Protein AF-W9XPX5-F1 (afdb_monomer)

Mean predicted aligned error: 6.21 Å

Radius of gyration: 15.4 Å; Cα contacts (8 Å, |Δi|>4): 193; chains: 1; bounding box: 40×29×45 Å

Organism: NCBI:txid1182542

pLDDT: mean 85.39, std 11.39, range [46.19, 96.38]

Secondary structure (DSSP, 8-state):
-PPPHHHHHHHHHHHH--HHHHHHHHHHHHHH--EETTEEHHHHHHHHHHHHHHHHHHHHHHHHHHH-------SGGGS-GGGS--EEEEEE-SSSEEEEEEEEES--SSS--TT---EEEEEEEEE-

Foldseek 3Di:
DDDDLQNVLLCCLQPQQFPVSNVVSLVCLCVVQDDDPPDGSNLSSQVSVVQSVQLVVLLQLLVCVVPVDRDDGGGNVSSPPQSHWPDWDWDDDPDQKIKIWTKHAPDSDNDDDPPPPRIDIDIDMDGD

Solvent-accessible surface area (backbone atoms only — not comparable to full-atom values): 7276 Å² total; per-residue (Å²): 135,86,73,54,70,62,61,47,38,48,49,46,42,76,65,61,51,21,50,58,61,27,53,54,39,41,52,49,28,52,70,61,72,44,71,62,89,93,46,40,20,56,67,49,26,54,52,50,50,53,52,52,51,52,25,50,51,31,22,35,50,33,57,22,70,75,72,75,52,91,68,82,75,70,45,37,80,57,47,37,77,62,43,38,72,79,44,75,53,78,44,80,48,88,76,61,36,36,36,39,36,35,31,34,47,70,55,57,44,70,76,72,59,93,82,61,83,52,61,44,78,49,75,52,76,49,74,112

Structure (mmCIF, N/CA/C/O backbone):
data_AF-W9XPX5-F1
#
_entry.id   AF-W9XPX5-F1
#
loop_
_atom_site.group_PDB
_atom_site.id
_atom_site.type_symbol
_atom_site.label_atom_id
_atom_site.label_alt_id
_atom_site.label_comp_id
_atom_site.label_asym_id
_atom_site.label_entity_id
_atom_site.label_seq_id
_atom_site.pdbx_PDB_ins_code
_atom_site.Cartn_x
_atom_site.Cartn_y
_atom_site.Cartn_z
_atom_site.occupancy
_atom_site.B_iso_or_equiv
_atom_site.auth_seq_id
_atom_site.auth_comp_id
_atom_site.auth_asym_id
_atom_site.auth_atom_id
_atom_site.pdbx_PDB_model_num
ATOM 1 N N . MET A 1 1 ? -3.284 -15.986 18.162 1.00 46.19 1 MET A N 1
ATOM 2 C CA . MET A 1 1 ? -3.590 -14.544 18.025 1.00 46.19 1 MET A CA 1
ATOM 3 C C . MET A 1 1 ? -4.496 -14.364 16.820 1.00 46.19 1 MET A C 1
ATOM 5 O O . MET A 1 1 ? -4.053 -14.667 15.720 1.00 46.19 1 MET A O 1
ATOM 9 N N . SER A 1 2 ? -5.753 -13.953 17.001 1.00 69.25 2 SER A N 1
ATOM 10 C CA . SER A 1 2 ? -6.638 -13.648 15.871 1.00 69.25 2 SER A CA 1
ATOM 11 C C . SER A 1 2 ? -6.249 -12.296 15.270 1.00 69.25 2 SER A C 1
ATOM 13 O O . SER A 1 2 ? -6.097 -11.297 15.972 1.00 69.25 2 SER A O 1
ATOM 15 N N . LEU A 1 3 ? -6.023 -12.273 13.960 1.00 73.06 3 LEU A N 1
ATOM 16 C CA . LEU A 1 3 ? -5.854 -11.038 13.207 1.00 73.06 3 LEU A CA 1
ATOM 17 C C . LEU A 1 3 ? -7.254 -10.434 13.023 1.00 73.06 3 LEU A C 1
ATOM 19 O O . LEU A 1 3 ? -8.140 -11.121 12.519 1.00 73.06 3 LEU A O 1
ATOM 23 N N . GLY A 1 4 ? -7.469 -9.186 13.445 1.00 89.19 4 GLY A N 1
ATOM 24 C CA . GLY A 1 4 ? -8.700 -8.463 13.105 1.00 89.19 4 GLY A CA 1
ATOM 25 C C . GLY A 1 4 ? -8.869 -8.339 11.583 1.00 89.19 4 GLY A C 1
ATOM 26 O O . GLY A 1 4 ? -7.882 -8.448 10.841 1.00 89.19 4 GLY A O 1
ATOM 27 N N . ILE A 1 5 ? -10.101 -8.141 11.098 1.00 93.00 5 ILE A N 1
ATOM 28 C CA . ILE A 1 5 ? -10.386 -8.185 9.654 1.00 93.00 5 ILE A CA 1
ATOM 29 C C . ILE A 1 5 ? -9.626 -7.084 8.904 1.00 93.00 5 ILE A C 1
ATOM 31 O O . ILE A 1 5 ? -9.146 -7.322 7.798 1.00 93.00 5 ILE A O 1
ATOM 35 N N . ILE A 1 6 ? -9.416 -5.914 9.521 1.00 94.19 6 ILE A N 1
ATOM 36 C CA . ILE A 1 6 ? -8.706 -4.798 8.879 1.00 94.19 6 ILE A CA 1
ATOM 37 C C . ILE A 1 6 ? -7.242 -5.169 8.653 1.00 94.19 6 ILE A C 1
ATOM 39 O O . ILE A 1 6 ? -6.710 -4.985 7.560 1.00 94.19 6 ILE A O 1
ATOM 43 N N . LYS A 1 7 ? -6.590 -5.748 9.666 1.00 92.31 7 LYS A N 1
ATOM 44 C CA . LYS A 1 7 ? -5.187 -6.167 9.565 1.00 92.31 7 LYS A CA 1
ATOM 45 C C . LYS A 1 7 ? -5.018 -7.350 8.603 1.00 92.31 7 LYS A C 1
ATOM 47 O O . LYS A 1 7 ? -3.994 -7.432 7.921 1.00 92.31 7 LYS A O 1
ATOM 52 N N . ALA A 1 8 ? -6.011 -8.236 8.502 1.00 93.31 8 ALA A N 1
ATOM 53 C CA . ALA A 1 8 ? -6.030 -9.294 7.492 1.00 93.31 8 ALA A CA 1
ATOM 54 C C . ALA A 1 8 ? -6.104 -8.726 6.070 1.00 93.31 8 ALA A C 1
ATOM 56 O O . ALA A 1 8 ? -5.247 -9.043 5.246 1.00 93.31 8 ALA A O 1
ATOM 57 N N . LEU A 1 9 ? -7.053 -7.827 5.803 1.00 94.50 9 LEU A N 1
ATOM 58 C CA . LEU A 1 9 ? -7.205 -7.192 4.493 1.00 94.50 9 LEU A CA 1
ATOM 59 C C . LEU A 1 9 ? -5.982 -6.347 4.117 1.00 94.50 9 LEU A C 1
ATOM 61 O O . LEU A 1 9 ? -5.495 -6.454 2.995 1.00 94.50 9 LEU A O 1
ATOM 65 N N . TRP A 1 10 ? -5.423 -5.585 5.063 1.00 93.19 10 TRP A N 1
ATOM 66 C CA . TRP A 1 10 ? -4.147 -4.884 4.883 1.00 93.19 10 TRP A CA 1
ATOM 67 C C . TRP A 1 10 ? -3.036 -5.838 4.440 1.00 93.19 10 TRP A C 1
ATOM 69 O O . TRP A 1 10 ? -2.321 -5.572 3.478 1.00 93.19 10 TRP A O 1
ATOM 79 N N . THR A 1 11 ? -2.907 -6.981 5.119 1.00 93.25 11 THR A N 1
ATOM 80 C CA . THR A 1 11 ? -1.873 -7.974 4.806 1.00 93.25 11 THR A CA 1
ATOM 81 C C . THR A 1 11 ? -2.049 -8.535 3.399 1.00 93.25 11 THR A C 1
ATOM 83 O O . THR A 1 11 ? -1.061 -8.668 2.679 1.00 93.25 11 THR A O 1
ATOM 86 N N . VAL A 1 12 ? -3.289 -8.823 2.989 1.00 94.06 12 VAL A N 1
ATOM 87 C CA . VAL A 1 12 ? -3.597 -9.263 1.621 1.00 94.06 12 VAL A CA 1
ATOM 88 C C . VAL A 1 12 ? -3.150 -8.205 0.620 1.00 94.06 12 VAL A C 1
ATOM 90 O O . VAL A 1 12 ? -2.365 -8.520 -0.270 1.00 94.06 12 VAL A O 1
ATOM 93 N N . CYS A 1 13 ? -3.563 -6.952 0.809 1.00 93.62 13 CYS A N 1
ATOM 94 C CA . CYS A 1 13 ? -3.242 -5.880 -0.126 1.00 93.62 13 CYS A CA 1
ATOM 95 C C . CYS A 1 13 ? -1.731 -5.648 -0.259 1.00 93.62 13 CYS A C 1
ATOM 97 O O . CYS A 1 13 ? -1.204 -5.550 -1.360 1.00 93.62 13 CYS A O 1
ATOM 99 N N . MET A 1 14 ? -1.013 -5.632 0.865 1.00 91.62 14 MET A N 1
ATOM 100 C CA . MET A 1 14 ? 0.418 -5.325 0.889 1.00 91.62 14 MET A CA 1
ATOM 101 C C . MET A 1 14 ? 1.313 -6.486 0.442 1.00 91.62 14 MET A C 1
ATOM 103 O O . MET A 1 14 ? 2.472 -6.267 0.084 1.00 91.62 14 MET A O 1
ATOM 107 N N . ARG A 1 15 ? 0.838 -7.738 0.526 1.00 90.12 15 ARG A N 1
ATOM 108 C CA . ARG A 1 15 ? 1.675 -8.924 0.271 1.00 90.12 15 ARG A CA 1
ATOM 109 C C . ARG A 1 15 ? 1.296 -9.699 -0.977 1.00 90.12 15 ARG A C 1
ATOM 111 O O . ARG A 1 15 ? 2.210 -10.201 -1.624 1.00 90.12 15 ARG A O 1
ATOM 118 N N . CYS A 1 16 ? 0.005 -9.808 -1.293 1.00 90.75 16 CYS A N 1
ATOM 119 C CA . CYS A 1 16 ? -0.466 -10.580 -2.440 1.00 90.75 16 CYS A CA 1
ATOM 120 C C . CYS A 1 16 ? 0.006 -9.946 -3.750 1.00 90.75 16 CYS A C 1
ATOM 122 O O . CYS A 1 16 ? 0.480 -10.668 -4.622 1.00 90.75 16 CYS A O 1
ATOM 124 N N . ARG A 1 17 ? -0.059 -8.605 -3.852 1.00 88.56 17 ARG A N 1
ATOM 125 C CA . ARG A 1 17 ? 0.391 -7.807 -5.013 1.00 88.56 17 ARG A CA 1
ATOM 126 C C . ARG A 1 17 ? -0.177 -8.271 -6.356 1.00 88.56 17 ARG A C 1
ATOM 128 O O . ARG A 1 17 ? 0.315 -7.895 -7.413 1.00 88.56 17 ARG A O 1
ATOM 135 N N . ASP A 1 18 ? -1.228 -9.078 -6.304 1.00 93.19 18 ASP A N 1
ATOM 136 C CA . ASP A 1 18 ? -2.055 -9.410 -7.439 1.00 93.19 18 ASP A CA 1
ATOM 137 C C . ASP A 1 18 ? -3.103 -8.297 -7.600 1.00 93.19 18 ASP A C 1
ATOM 139 O O . ASP A 1 18 ? -3.840 -8.027 -6.638 1.00 93.19 18 ASP A O 1
ATOM 143 N N . PRO A 1 19 ? -3.179 -7.634 -8.766 1.00 92.44 19 PRO A N 1
ATOM 144 C CA . PRO A 1 19 ? -4.093 -6.512 -8.978 1.00 92.44 19 PRO A CA 1
ATOM 145 C C . PRO A 1 19 ? -5.562 -6.873 -8.729 1.00 92.44 19 PRO A C 1
ATOM 147 O O . PRO A 1 19 ? -6.327 -6.064 -8.201 1.00 92.44 19 PRO A O 1
ATOM 150 N N . VAL A 1 20 ? -5.979 -8.099 -9.061 1.00 92.44 20 VAL A N 1
ATOM 151 C CA . VAL A 1 20 ? -7.377 -8.528 -8.931 1.00 92.44 20 VAL A CA 1
ATOM 152 C C . VAL A 1 20 ? -7.737 -8.723 -7.462 1.00 92.44 20 VAL A C 1
ATOM 154 O O . VAL A 1 20 ? -8.755 -8.203 -6.994 1.00 92.44 20 VAL A O 1
ATOM 157 N N . PHE A 1 21 ? -6.901 -9.441 -6.711 1.00 93.44 21 PHE A N 1
ATOM 158 C CA . PHE A 1 21 ? -7.157 -9.683 -5.290 1.00 93.44 21 PHE A CA 1
ATOM 159 C C . PHE A 1 21 ? -6.998 -8.417 -4.448 1.00 93.44 21 PHE A C 1
ATOM 161 O O . PHE A 1 21 ? -7.813 -8.176 -3.555 1.00 93.44 21 PHE A O 1
ATOM 168 N N . THR A 1 22 ? -6.006 -7.580 -4.760 1.00 93.25 22 THR A N 1
ATOM 169 C CA . THR A 1 22 ? -5.764 -6.320 -4.044 1.00 93.25 22 THR A CA 1
ATOM 170 C C . THR A 1 22 ? -6.942 -5.364 -4.200 1.00 93.25 22 THR A C 1
ATOM 172 O O . THR A 1 22 ? -7.441 -4.861 -3.197 1.00 93.25 22 THR A O 1
ATOM 175 N N . ARG A 1 23 ? -7.480 -5.185 -5.416 1.00 94.19 23 AR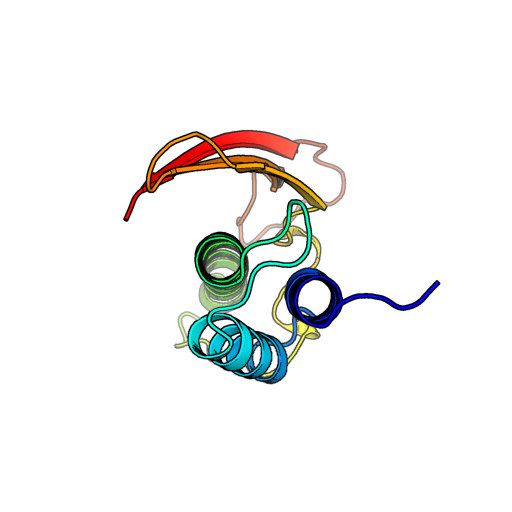G A N 1
ATOM 176 C CA . ARG A 1 23 ? -8.656 -4.323 -5.646 1.00 94.19 23 ARG A CA 1
ATOM 177 C C . ARG A 1 23 ? -9.906 -4.819 -4.920 1.00 94.19 23 ARG A C 1
ATOM 179 O O . ARG A 1 23 ? -10.640 -4.021 -4.344 1.00 94.19 23 ARG A O 1
ATOM 186 N N . ARG A 1 24 ? -10.132 -6.137 -4.886 1.00 95.62 24 ARG A N 1
ATOM 187 C CA . ARG A 1 24 ? -11.249 -6.728 -4.125 1.00 95.62 24 ARG A CA 1
ATOM 188 C C . ARG A 1 24 ? -11.092 -6.503 -2.622 1.00 95.62 24 ARG A C 1
ATOM 190 O O . ARG A 1 24 ? -12.038 -6.075 -1.970 1.00 95.62 24 ARG A O 1
ATOM 197 N N . ALA A 1 25 ? -9.904 -6.753 -2.074 1.00 96.00 25 ALA A N 1
ATOM 198 C CA . ALA A 1 25 ? -9.628 -6.525 -0.658 1.00 96.00 25 ALA A CA 1
ATOM 199 C C . ALA A 1 25 ? -9.730 -5.035 -0.280 1.00 96.00 25 ALA A C 1
ATOM 201 O O . ALA A 1 25 ? -10.267 -4.708 0.780 1.00 96.00 25 ALA A O 1
ATOM 202 N N . LEU A 1 26 ? -9.287 -4.137 -1.164 1.00 96.06 26 LEU A N 1
ATOM 203 C CA . LEU A 1 26 ? -9.423 -2.690 -1.014 1.00 96.06 26 LEU A CA 1
ATOM 204 C C . LEU A 1 26 ? -10.893 -2.245 -0.999 1.00 96.06 26 LEU A C 1
ATOM 206 O O . LEU A 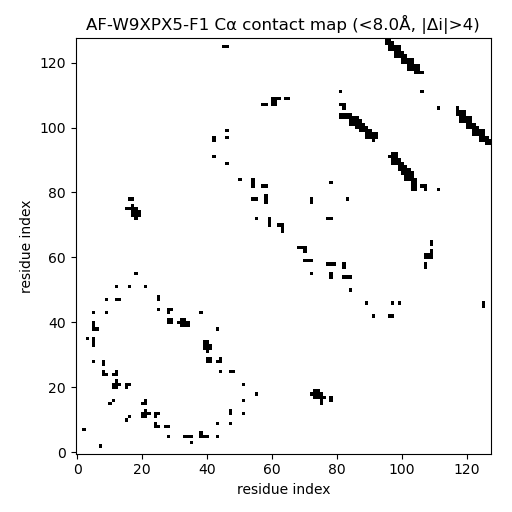1 26 ? -11.270 -1.465 -0.128 1.00 96.06 26 LEU A O 1
ATOM 210 N N . SER A 1 27 ? -11.736 -2.778 -1.890 1.00 96.38 27 SER A N 1
ATOM 211 C CA . SER A 1 27 ? -13.185 -2.513 -1.868 1.00 96.38 27 SER A CA 1
ATOM 212 C C . SER A 1 27 ? -13.791 -2.883 -0.513 1.00 96.38 27 SER A C 1
ATOM 214 O O . SER A 1 27 ? -14.495 -2.085 0.096 1.00 96.38 27 SER A O 1
ATOM 216 N N . ILE A 1 28 ? -13.438 -4.057 0.021 1.00 96.25 28 ILE A N 1
ATOM 217 C CA . ILE A 1 28 ? -13.923 -4.494 1.336 1.00 96.25 28 ILE A CA 1
ATOM 218 C C . ILE A 1 28 ? -13.421 -3.557 2.449 1.00 96.25 28 ILE A C 1
ATOM 220 O O . ILE A 1 28 ? -14.178 -3.247 3.369 1.00 96.25 28 ILE A O 1
ATOM 224 N N . LEU A 1 29 ? -12.170 -3.080 2.393 1.00 94.62 29 LEU A N 1
ATOM 225 C CA . LEU A 1 29 ? -11.639 -2.112 3.367 1.00 94.62 29 LEU A CA 1
ATOM 226 C C . LEU A 1 29 ? -12.421 -0.791 3.363 1.00 94.62 29 LEU A C 1
ATOM 228 O O . LEU A 1 29 ? -12.722 -0.261 4.441 1.00 94.62 29 LEU A O 1
ATO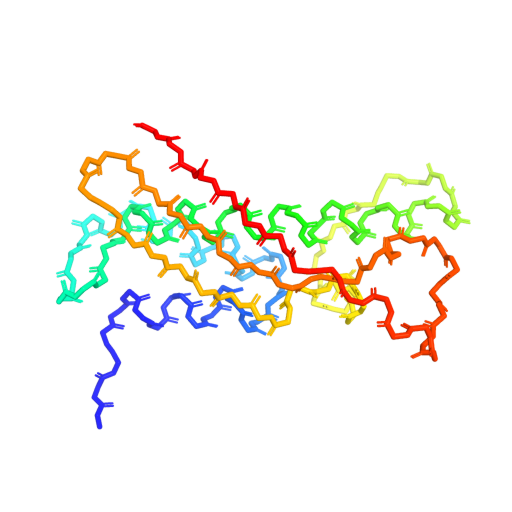M 232 N N . TRP A 1 30 ? -12.763 -0.288 2.176 1.00 95.06 30 TRP A N 1
ATOM 233 C CA . TRP A 1 30 ? -13.599 0.899 2.009 1.00 95.06 30 TRP A CA 1
ATOM 234 C C . TRP A 1 30 ? -14.996 0.700 2.611 1.00 95.06 30 TRP A C 1
ATOM 236 O O . TRP A 1 30 ? -15.463 1.544 3.381 1.00 95.06 30 TRP A O 1
ATOM 246 N N . ASP A 1 31 ? -15.616 -0.452 2.359 1.00 94.62 31 ASP A N 1
ATOM 247 C CA . ASP A 1 31 ? -16.996 -0.727 2.772 1.00 94.62 31 ASP A CA 1
ATOM 248 C C . ASP A 1 31 ? -17.141 -1.090 4.258 1.00 94.62 31 ASP A C 1
ATOM 250 O O . ASP A 1 31 ? -18.172 -0.801 4.872 1.00 94.62 31 ASP A O 1
ATOM 254 N N . CYS A 1 32 ? -16.109 -1.687 4.868 1.00 90.44 32 CYS A N 1
ATOM 255 C CA . CYS A 1 32 ? -16.171 -2.243 6.225 1.00 90.44 32 CYS A CA 1
ATOM 256 C C . CYS A 1 32 ? -16.476 -1.193 7.312 1.00 90.44 32 CYS A C 1
ATOM 258 O O . CYS A 1 32 ? -17.034 -1.546 8.352 1.00 90.44 32 CYS A O 1
ATOM 260 N N . ARG A 1 33 ? -16.113 0.082 7.085 1.00 88.62 33 ARG A N 1
ATOM 261 C CA . ARG A 1 33 ? -16.329 1.231 7.995 1.00 88.62 33 ARG A CA 1
ATOM 262 C C . ARG A 1 33 ? -16.077 0.910 9.480 1.00 88.62 33 ARG A C 1
ATOM 264 O O . ARG A 1 33 ? -16.830 1.323 10.361 1.00 88.62 33 ARG A O 1
ATOM 271 N N . ARG A 1 34 ? -15.007 0.163 9.769 1.00 90.94 34 ARG A N 1
ATOM 272 C CA . ARG A 1 34 ? -14.693 -0.365 11.110 1.00 90.94 34 ARG A CA 1
ATOM 273 C C . ARG A 1 34 ? -13.384 0.206 11.652 1.00 90.94 34 ARG A C 1
ATOM 275 O O . ARG A 1 34 ? -12.500 0.591 10.889 1.00 90.94 34 ARG A O 1
ATOM 282 N N . ARG A 1 35 ? -13.240 0.210 12.981 1.00 91.25 35 ARG A N 1
ATOM 283 C CA . ARG A 1 35 ? -11.983 0.478 13.693 1.00 91.25 35 ARG A CA 1
ATOM 284 C C . ARG A 1 35 ? -11.640 -0.674 14.644 1.00 91.25 35 ARG A C 1
ATOM 286 O O . ARG A 1 35 ? -12.481 -1.090 15.431 1.00 91.25 35 ARG A O 1
ATOM 293 N N . GLU A 1 36 ? -10.407 -1.165 14.574 1.00 91.31 36 GLU A N 1
ATOM 294 C CA . GLU A 1 36 ? -9.851 -2.266 15.370 1.00 91.31 36 GLU A CA 1
ATOM 295 C C . GLU A 1 36 ? -8.573 -1.785 16.074 1.00 91.31 36 GLU A C 1
ATOM 297 O O . GLU A 1 36 ? -7.463 -1.844 15.538 1.00 91.31 36 GLU A O 1
ATOM 302 N N . GLY A 1 37 ? -8.735 -1.239 17.281 1.00 87.69 37 GLY A N 1
ATOM 303 C CA . GLY A 1 37 ? -7.646 -0.588 18.009 1.00 87.69 37 GLY A CA 1
ATOM 304 C C . GLY A 1 37 ? -7.092 0.617 17.240 1.00 87.69 37 GLY A C 1
ATOM 305 O O . GLY A 1 37 ? -7.796 1.605 17.002 1.00 87.69 37 GLY A O 1
ATOM 306 N N . VAL A 1 38 ? -5.819 0.533 16.845 1.00 84.19 38 VAL A N 1
ATOM 307 C CA . VAL A 1 38 ? -5.139 1.569 16.043 1.00 84.19 38 VAL A CA 1
ATOM 308 C C . VAL A 1 38 ? -5.502 1.516 14.556 1.00 84.19 38 VAL A C 1
ATOM 310 O O . VAL A 1 38 ? -5.282 2.491 13.846 1.00 84.19 38 VAL A O 1
ATOM 313 N N . TRP A 1 39 ? -6.081 0.409 14.083 1.00 87.56 39 TRP A N 1
ATOM 314 C CA . TRP A 1 39 ? -6.456 0.231 12.683 1.00 87.56 39 TRP A CA 1
ATOM 315 C C . TRP A 1 39 ? -7.833 0.820 12.418 1.00 87.56 39 TRP A C 1
ATOM 317 O O . TRP A 1 39 ? -8.781 0.531 13.138 1.00 87.56 39 TRP A O 1
ATOM 327 N N . SER A 1 40 ? -7.969 1.612 11.362 1.00 90.06 40 SER A N 1
ATOM 328 C CA . SER A 1 40 ? -9.247 2.172 10.917 1.00 90.06 40 SER A CA 1
ATOM 329 C C . SER A 1 40 ? -9.402 1.901 9.427 1.00 90.06 40 SER A C 1
ATOM 331 O O . SER A 1 40 ? -8.481 2.175 8.659 1.00 90.06 40 SER A O 1
ATOM 333 N N . SER A 1 41 ? -10.520 1.316 9.005 1.00 91.94 41 SER A N 1
ATOM 334 C CA . SER A 1 41 ? -10.663 0.809 7.639 1.00 91.94 41 SER A CA 1
ATOM 335 C C . SER A 1 41 ? -10.574 1.907 6.566 1.00 91.94 41 SER A C 1
ATOM 337 O O . SER A 1 41 ? -9.831 1.683 5.616 1.00 91.94 41 SER A O 1
ATOM 339 N N . PRO A 1 42 ? -11.167 3.114 6.720 1.00 90.31 42 PRO A N 1
ATOM 340 C CA . PRO A 1 42 ? -11.101 4.150 5.682 1.00 90.31 42 PRO A CA 1
ATOM 341 C C . PRO A 1 42 ? -9.679 4.663 5.433 1.00 90.31 42 PRO A C 1
ATOM 343 O O . PRO A 1 42 ? -9.223 4.746 4.300 1.00 90.31 42 PRO A O 1
ATOM 346 N N . ILE A 1 43 ? -8.935 4.959 6.502 1.00 90.00 43 ILE A N 1
ATOM 347 C CA . ILE A 1 43 ? -7.553 5.445 6.381 1.00 90.00 43 ILE A CA 1
ATOM 348 C C . ILE A 1 43 ? -6.598 4.342 5.914 1.00 90.00 43 ILE A C 1
ATOM 350 O O . ILE A 1 43 ? -5.654 4.604 5.176 1.00 90.00 43 ILE A O 1
ATOM 354 N N . THR A 1 44 ? -6.872 3.095 6.307 1.00 92.38 44 THR A N 1
ATOM 355 C CA . THR A 1 44 ? -6.134 1.921 5.828 1.00 92.38 44 THR A CA 1
ATOM 356 C C . THR A 1 44 ? -6.366 1.723 4.330 1.00 92.38 44 THR A C 1
ATOM 358 O O . THR A 1 44 ? -5.404 1.491 3.604 1.00 92.38 44 THR A O 1
ATOM 361 N N . ALA A 1 45 ? -7.612 1.863 3.863 1.00 94.44 45 ALA A N 1
ATOM 362 C CA . ALA A 1 45 ? -7.975 1.771 2.451 1.00 94.44 45 ALA A CA 1
ATOM 363 C C . ALA A 1 45 ? -7.229 2.817 1.615 1.00 94.44 45 ALA A C 1
ATOM 365 O O . ALA A 1 45 ? -6.588 2.462 0.635 1.00 94.44 45 ALA A O 1
ATOM 366 N N . LEU A 1 46 ? -7.211 4.074 2.063 1.00 92.75 46 LEU A N 1
ATOM 367 C CA . LEU A 1 46 ? -6.496 5.160 1.385 1.00 92.75 46 LEU A CA 1
ATOM 368 C C . LEU A 1 46 ? -4.996 4.905 1.242 1.00 92.75 46 LEU A C 1
ATOM 370 O O . LEU A 1 46 ? -4.421 5.125 0.178 1.00 92.75 46 LEU A O 1
ATOM 374 N N . VAL A 1 47 ? -4.347 4.432 2.311 1.00 93.31 47 VAL A N 1
ATOM 375 C CA . VAL A 1 47 ? -2.923 4.087 2.248 1.00 93.31 47 VAL A CA 1
ATOM 376 C C . VAL A 1 47 ? -2.700 2.933 1.271 1.00 93.31 47 VAL A C 1
ATOM 378 O O . VAL A 1 47 ? -1.812 3.020 0.429 1.00 93.31 47 VAL A O 1
ATOM 381 N N . VAL A 1 48 ? -3.506 1.871 1.347 1.00 94.38 48 VAL A N 1
ATOM 382 C CA . VAL A 1 48 ? -3.407 0.729 0.426 1.00 94.38 48 VAL A CA 1
ATOM 383 C C . VAL A 1 48 ? -3.583 1.167 -1.024 1.00 94.38 48 VAL A C 1
ATOM 385 O O . VAL A 1 48 ? -2.775 0.795 -1.869 1.00 94.38 48 VAL A O 1
ATOM 388 N N . GLU A 1 49 ? -4.616 1.953 -1.307 1.00 94.94 49 GLU A N 1
ATOM 389 C CA . GLU A 1 49 ? -4.924 2.456 -2.642 1.00 94.94 49 GLU A CA 1
ATOM 390 C C . GLU A 1 49 ? -3.749 3.243 -3.217 1.00 94.94 49 GLU A C 1
ATOM 392 O O . GLU A 1 49 ? -3.327 2.991 -4.346 1.00 94.94 49 GLU A O 1
ATOM 397 N N . ARG A 1 50 ? -3.156 4.131 -2.410 1.00 93.94 50 ARG A N 1
ATOM 398 C CA . ARG A 1 50 ? -1.983 4.909 -2.808 1.00 93.94 50 ARG A CA 1
ATOM 399 C C . ARG A 1 50 ? -0.804 4.013 -3.182 1.00 93.94 50 ARG A C 1
ATOM 401 O O . ARG A 1 50 ? -0.204 4.207 -4.237 1.00 93.94 50 ARG A O 1
ATOM 408 N N . ILE A 1 51 ? -0.484 3.034 -2.340 1.00 93.38 51 ILE A N 1
ATOM 409 C CA . ILE A 1 51 ? 0.651 2.129 -2.558 1.00 93.38 51 ILE A CA 1
ATOM 410 C C . ILE A 1 51 ? 0.420 1.242 -3.780 1.00 93.38 51 ILE A C 1
ATOM 412 O O . ILE A 1 51 ? 1.297 1.147 -4.635 1.00 93.38 51 ILE A O 1
ATOM 416 N N . MET A 1 52 ? -0.770 0.649 -3.890 1.00 93.75 52 MET A N 1
ATOM 417 C CA . MET A 1 52 ? -1.169 -0.166 -5.036 1.00 93.75 52 MET A CA 1
ATOM 418 C C . MET A 1 52 ? -1.032 0.633 -6.332 1.00 93.75 52 MET A C 1
ATOM 420 O O . MET A 1 52 ? -0.391 0.173 -7.270 1.00 93.75 52 MET A O 1
ATOM 424 N N . HIS A 1 53 ? -1.565 1.856 -6.369 1.00 92.62 53 HIS A N 1
ATOM 425 C CA . HIS A 1 53 ? -1.487 2.711 -7.548 1.00 92.62 53 HIS A CA 1
ATOM 426 C C . HIS A 1 53 ? -0.039 3.014 -7.946 1.00 92.62 53 HIS A C 1
ATOM 428 O O . HIS A 1 53 ? 0.311 2.949 -9.121 1.00 92.62 53 HIS A O 1
ATOM 434 N N . MET A 1 54 ? 0.824 3.300 -6.970 1.00 91.56 54 MET A N 1
ATOM 435 C CA . MET A 1 54 ? 2.241 3.551 -7.220 1.00 91.56 54 MET A CA 1
ATOM 436 C C . MET A 1 54 ? 2.974 2.334 -7.794 1.00 91.56 54 MET A C 1
ATOM 438 O O . MET A 1 54 ? 3.732 2.483 -8.754 1.00 91.56 54 MET A O 1
ATOM 442 N N . GLU A 1 55 ? 2.763 1.148 -7.217 1.00 92.50 55 GLU A N 1
ATOM 443 C CA . GLU A 1 55 ? 3.362 -0.096 -7.710 1.00 92.50 55 GLU A CA 1
ATOM 444 C C . GLU A 1 55 ? 2.843 -0.434 -9.121 1.00 92.50 55 GLU A C 1
ATOM 446 O O . GLU A 1 55 ? 3.633 -0.755 -10.009 1.00 92.50 55 GLU A O 1
ATOM 451 N N . GLU A 1 56 ? 1.534 -0.295 -9.362 1.00 91.94 56 GLU A N 1
ATOM 452 C CA . GLU A 1 56 ? 0.893 -0.561 -10.657 1.00 91.94 56 GLU A CA 1
ATOM 453 C C . GLU A 1 56 ? 1.314 0.435 -11.752 1.00 91.94 56 GLU A C 1
ATOM 455 O O . GLU A 1 56 ? 1.526 0.057 -12.904 1.00 91.94 56 GLU A O 1
ATOM 460 N N . GLU A 1 57 ? 1.443 1.724 -11.440 1.00 90.38 57 GLU A N 1
ATO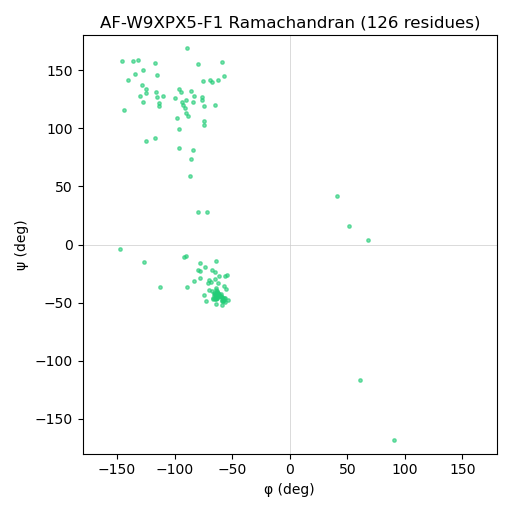M 461 C CA . GLU A 1 57 ? 1.978 2.705 -12.387 1.00 90.38 57 GLU A CA 1
ATOM 462 C C . GLU A 1 57 ? 3.432 2.415 -12.755 1.00 90.38 57 GLU A C 1
ATOM 464 O O . GLU A 1 57 ? 3.803 2.500 -13.925 1.00 90.38 57 GLU A O 1
ATOM 469 N N . ALA A 1 58 ? 4.270 2.095 -11.769 1.00 89.38 58 ALA A N 1
ATOM 470 C CA . ALA A 1 58 ? 5.668 1.779 -12.019 1.00 89.38 58 ALA A CA 1
ATOM 471 C C . ALA A 1 58 ? 5.806 0.498 -12.857 1.00 89.38 58 ALA A C 1
ATOM 473 O O . ALA A 1 58 ? 6.555 0.490 -13.830 1.00 89.38 58 ALA A O 1
ATOM 474 N N . ALA A 1 59 ? 5.014 -0.533 -12.554 1.00 90.06 59 ALA A N 1
ATOM 475 C CA . ALA A 1 59 ? 4.932 -1.751 -13.354 1.00 90.06 59 ALA A CA 1
ATOM 476 C C . ALA A 1 59 ? 4.533 -1.466 -14.808 1.00 90.06 59 ALA A C 1
ATOM 478 O O . ALA A 1 59 ? 5.201 -1.930 -15.731 1.00 90.06 59 ALA A O 1
ATOM 479 N N . ARG A 1 60 ? 3.482 -0.660 -15.021 1.00 90.06 60 ARG A N 1
ATOM 480 C CA . ARG A 1 60 ? 3.046 -0.264 -16.367 1.00 90.06 60 ARG A CA 1
ATOM 481 C C . ARG A 1 60 ? 4.149 0.452 -17.127 1.00 90.06 60 ARG A C 1
ATOM 483 O O . ARG A 1 60 ? 4.399 0.066 -18.256 1.00 90.06 60 ARG A O 1
ATOM 490 N N . ARG A 1 61 ? 4.852 1.408 -16.509 1.00 87.12 61 ARG A N 1
ATOM 491 C CA . ARG A 1 61 ? 5.980 2.115 -17.146 1.00 87.12 61 ARG A CA 1
ATOM 492 C C . ARG A 1 61 ? 7.102 1.159 -17.564 1.00 87.12 61 ARG A C 1
ATOM 494 O O . ARG A 1 61 ? 7.607 1.281 -18.674 1.00 87.12 61 ARG A O 1
ATOM 501 N N . CYS A 1 62 ? 7.475 0.206 -16.708 1.00 84.88 62 CYS A N 1
ATOM 502 C CA . CYS A 1 62 ? 8.514 -0.779 -17.026 1.00 84.88 62 CYS A CA 1
ATOM 503 C C . CYS A 1 62 ? 8.096 -1.708 -18.177 1.00 84.88 62 CYS A C 1
ATOM 505 O O . CYS A 1 62 ? 8.893 -1.985 -19.069 1.00 84.88 62 CYS A O 1
ATOM 507 N N . LEU A 1 63 ? 6.845 -2.171 -18.174 1.00 84.12 63 LEU A N 1
ATOM 508 C CA . LEU A 1 63 ? 6.331 -3.087 -19.193 1.00 84.12 63 LEU A CA 1
ATOM 509 C C . LEU A 1 63 ? 6.064 -2.366 -20.526 1.00 84.12 63 LEU A C 1
ATOM 511 O O . LEU A 1 63 ? 6.466 -2.859 -21.575 1.00 84.12 63 LEU A O 1
ATOM 515 N N . SER A 1 64 ? 5.469 -1.169 -20.495 1.00 83.38 64 SER A N 1
ATOM 516 C CA . SER A 1 64 ? 5.148 -0.382 -21.691 1.00 83.38 64 SER A CA 1
ATOM 517 C C . SER A 1 64 ? 6.393 0.174 -22.371 1.00 83.38 64 SER A C 1
ATOM 519 O O . SER A 1 64 ? 6.406 0.324 -23.584 1.00 83.38 64 SER A O 1
ATOM 521 N N . ALA A 1 65 ? 7.465 0.462 -21.628 1.00 72.31 65 ALA A N 1
ATOM 522 C CA . ALA A 1 65 ? 8.731 0.896 -22.216 1.00 72.31 65 ALA A CA 1
ATOM 523 C C . ALA A 1 65 ? 9.386 -0.175 -23.111 1.00 72.31 65 ALA A C 1
ATOM 525 O O . ALA A 1 65 ? 10.289 0.150 -23.876 1.00 72.31 65 ALA A O 1
ATOM 526 N N . THR A 1 66 ? 8.926 -1.428 -23.034 1.00 66.75 66 THR A N 1
ATOM 527 C CA . THR A 1 66 ? 9.429 -2.520 -23.876 1.00 66.75 66 THR A CA 1
ATOM 528 C C . THR A 1 66 ? 8.768 -2.548 -25.263 1.00 66.75 66 THR A C 1
ATOM 530 O O . THR A 1 66 ? 9.424 -2.943 -26.220 1.00 66.75 66 THR A O 1
ATOM 533 N N . ASP A 1 67 ? 7.501 -2.124 -25.392 1.00 70.12 67 ASP A N 1
ATOM 534 C CA . ASP A 1 67 ? 6.685 -2.385 -26.602 1.00 70.12 67 ASP A CA 1
ATOM 535 C C . ASP A 1 67 ? 5.661 -1.276 -26.956 1.00 70.12 67 ASP A C 1
ATOM 537 O O . ASP A 1 67 ? 4.970 -1.337 -27.965 1.00 70.12 67 ASP A O 1
ATOM 541 N N . GLY A 1 68 ? 5.525 -0.228 -26.136 1.00 69.88 68 GLY A N 1
ATOM 542 C CA . GLY A 1 68 ? 4.590 0.886 -26.365 1.00 69.88 68 GLY A CA 1
ATOM 543 C C . GLY A 1 68 ? 3.100 0.528 -26.254 1.00 69.88 68 GLY A C 1
ATOM 544 O O . GLY A 1 68 ? 2.251 1.387 -26.488 1.00 69.88 68 GLY A O 1
ATOM 545 N N . SER A 1 69 ? 2.773 -0.715 -25.895 1.00 78.19 69 SER A N 1
ATOM 546 C CA . SER A 1 69 ? 1.410 -1.228 -25.769 1.00 78.19 69 SER A CA 1
ATOM 547 C C . SER A 1 69 ? 0.731 -0.813 -24.456 1.00 78.19 69 SER A C 1
ATOM 549 O O . SER A 1 69 ? 1.381 -0.509 -23.451 1.00 78.19 69 SER A O 1
ATOM 551 N N . ASP A 1 70 ? -0.606 -0.785 -24.464 1.00 79.25 70 ASP A N 1
ATOM 552 C CA . ASP A 1 70 ? -1.412 -0.507 -23.272 1.00 79.25 70 ASP A CA 1
ATOM 553 C C . ASP A 1 70 ? -1.410 -1.719 -22.324 1.00 79.25 70 ASP A C 1
ATOM 555 O O . ASP A 1 70 ? -2.019 -2.761 -22.591 1.00 79.25 70 ASP A O 1
ATOM 559 N N . VAL A 1 71 ? -0.679 -1.602 -21.214 1.00 85.88 71 VAL A N 1
ATOM 560 C CA . VAL A 1 71 ? -0.418 -2.722 -20.305 1.00 85.88 71 VAL A CA 1
ATOM 561 C C . VAL A 1 71 ? -1.510 -2.836 -19.247 1.00 85.88 71 VAL A C 1
ATOM 563 O O . VAL A 1 71 ? -1.574 -2.060 -18.289 1.00 85.88 71 VAL A O 1
ATOM 566 N N . HIS A 1 72 ? -2.307 -3.895 -19.360 1.00 88.81 72 HIS A N 1
ATOM 567 C CA . HIS A 1 72 ? -3.251 -4.294 -18.325 1.00 88.81 72 HIS A CA 1
ATOM 568 C C . HIS A 1 72 ? -2.601 -5.263 -17.324 1.00 88.81 72 HIS A C 1
ATOM 570 O O . HIS A 1 72 ? -2.073 -6.319 -17.686 1.00 88.81 72 HIS A O 1
ATOM 576 N N . LEU A 1 73 ? -2.646 -4.900 -16.039 1.00 91.31 73 LEU A N 1
ATOM 577 C CA . LEU A 1 73 ? -2.115 -5.712 -14.945 1.00 91.31 73 LEU A CA 1
ATOM 578 C C . LEU A 1 73 ? -3.215 -6.630 -14.390 1.00 91.31 73 LEU A C 1
ATOM 580 O O . LEU A 1 73 ? -4.212 -6.158 -13.840 1.00 91.31 73 LEU A O 1
ATOM 584 N N . HIS A 1 74 ? -3.008 -7.939 -14.509 1.00 91.62 74 HIS A N 1
ATOM 585 C CA . HIS A 1 74 ? -3.922 -8.996 -14.072 1.00 91.62 74 HIS A CA 1
ATOM 586 C C . HIS A 1 74 ? -3.274 -10.037 -13.155 1.00 91.62 74 HIS A C 1
ATOM 588 O O . HIS A 1 74 ? -4.003 -10.788 -12.518 1.00 91.62 74 HIS A O 1
ATOM 594 N N . HIS A 1 75 ? -1.942 -10.094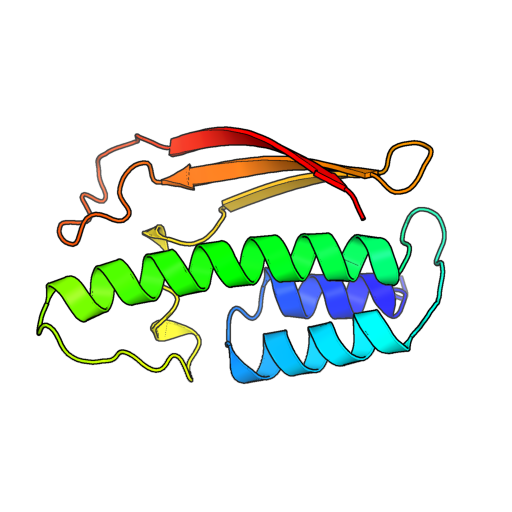 -13.081 1.00 91.19 75 HIS A N 1
ATOM 595 C CA . HIS 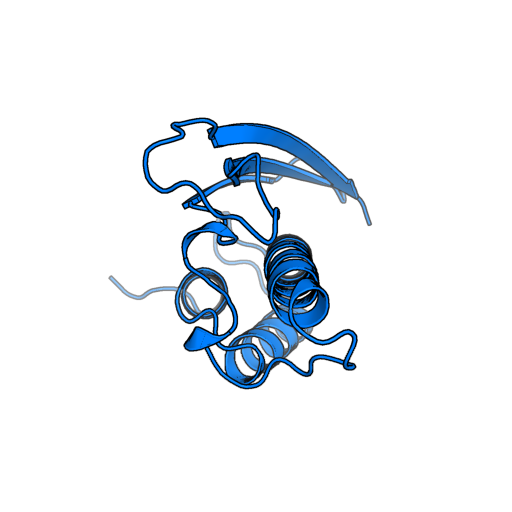A 1 75 ? -1.220 -11.104 -12.312 1.00 91.19 75 HIS A CA 1
ATOM 596 C C . HIS A 1 75 ? -0.095 -10.494 -11.471 1.00 91.19 75 HIS A C 1
ATOM 598 O O . HIS A 1 75 ? 0.583 -9.553 -11.891 1.00 91.19 75 HIS A O 1
ATOM 604 N N . ALA A 1 76 ? 0.164 -11.085 -10.302 1.00 89.50 76 ALA A N 1
ATOM 605 C CA . ALA A 1 76 ? 1.207 -10.638 -9.375 1.00 89.50 76 ALA A CA 1
ATOM 606 C C . ALA A 1 76 ? 2.623 -10.570 -9.982 1.00 89.50 76 ALA A C 1
ATOM 608 O O . ALA A 1 76 ? 3.454 -9.778 -9.531 1.00 89.50 76 ALA A O 1
ATOM 609 N N . SER A 1 77 ? 2.917 -11.380 -11.007 1.00 89.88 77 SER A N 1
ATOM 610 C CA . SER A 1 77 ? 4.216 -11.343 -11.699 1.00 89.88 77 SER A CA 1
ATOM 611 C C . SER A 1 77 ? 4.445 -10.051 -12.482 1.00 89.88 77 SER A C 1
ATOM 613 O O . SER A 1 77 ? 5.593 -9.705 -12.736 1.00 89.88 77 SER A O 1
ATOM 615 N N . GLN A 1 78 ? 3.382 -9.331 -12.850 1.00 91.25 78 GLN A N 1
ATOM 616 C CA . GLN A 1 78 ? 3.487 -8.070 -13.584 1.00 91.25 78 GLN A CA 1
ATOM 617 C C . GLN A 1 78 ? 3.831 -6.898 -12.656 1.00 91.25 78 GLN A C 1
ATOM 619 O O . GLN A 1 78 ? 4.394 -5.907 -13.108 1.00 91.25 78 GLN A O 1
ATOM 624 N N . VAL A 1 79 ? 3.562 -7.017 -11.351 1.00 90.44 79 VAL A N 1
ATOM 625 C CA . VAL A 1 79 ? 4.047 -6.073 -10.335 1.00 90.44 79 VAL A CA 1
ATOM 626 C C . VAL A 1 79 ? 5.463 -6.490 -9.938 1.00 90.44 79 VAL A C 1
ATOM 628 O O . VAL A 1 79 ? 5.669 -7.218 -8.962 1.00 90.44 79 VAL A O 1
ATOM 631 N N . LEU A 1 80 ? 6.435 -6.091 -10.758 1.00 88.62 80 LEU A N 1
ATOM 632 C CA . LEU A 1 80 ? 7.835 -6.523 -10.687 1.00 88.62 80 LEU A CA 1
ATOM 633 C C . LEU A 1 80 ? 8.463 -6.231 -9.319 1.00 88.62 80 LEU A C 1
ATOM 635 O O . LEU A 1 80 ? 8.188 -5.207 -8.701 1.00 88.62 80 LEU A O 1
ATOM 639 N N . GLU A 1 81 ? 9.353 -7.105 -8.843 1.00 86.88 81 GLU A N 1
ATOM 640 C CA . GLU A 1 81 ? 9.933 -6.968 -7.500 1.00 86.88 81 GLU A CA 1
ATOM 641 C C . GLU A 1 81 ? 10.612 -5.615 -7.262 1.00 86.88 81 GLU A C 1
ATOM 643 O O . GLU A 1 81 ? 10.488 -5.027 -6.188 1.00 86.88 81 GLU A O 1
ATOM 648 N N . HIS A 1 82 ? 11.297 -5.097 -8.275 1.00 84.31 82 HIS A N 1
ATOM 649 C CA . HIS A 1 82 ? 12.031 -3.847 -8.171 1.00 84.31 82 HIS A CA 1
ATOM 650 C C . HIS A 1 82 ? 11.139 -2.604 -8.140 1.00 84.31 82 HIS A C 1
ATOM 652 O O . HIS A 1 82 ? 11.591 -1.568 -7.657 1.00 84.31 82 HIS A O 1
ATOM 658 N N . VAL A 1 83 ? 9.883 -2.692 -8.592 1.00 88.25 83 VAL A N 1
ATOM 659 C CA . VAL A 1 83 ? 8.921 -1.585 -8.470 1.00 88.25 83 VAL A CA 1
ATOM 660 C C . VAL A 1 83 ? 8.109 -1.644 -7.176 1.00 88.25 83 VAL A C 1
ATOM 662 O O . VAL A 1 83 ? 7.415 -0.683 -6.847 1.00 88.25 83 VAL A O 1
ATOM 665 N N . ARG A 1 84 ? 8.204 -2.750 -6.425 1.00 89.75 84 ARG A N 1
ATOM 666 C CA . ARG A 1 84 ? 7.473 -2.929 -5.168 1.00 89.75 84 ARG A CA 1
ATOM 667 C C . ARG A 1 84 ? 8.006 -2.012 -4.082 1.00 89.75 84 ARG A C 1
ATOM 669 O O . ARG A 1 84 ? 9.214 -1.851 -3.892 1.00 89.75 84 ARG A O 1
ATOM 676 N N . ILE A 1 85 ? 7.086 -1.500 -3.282 1.00 91.50 85 ILE A N 1
ATOM 677 C CA . ILE A 1 85 ? 7.402 -0.792 -2.055 1.00 91.50 85 ILE A CA 1
ATOM 678 C C . ILE A 1 85 ? 7.835 -1.820 -1.004 1.00 91.50 85 ILE A C 1
ATOM 680 O O . ILE A 1 85 ? 7.102 -2.752 -0.655 1.00 91.50 85 ILE A O 1
ATOM 684 N N . ARG A 1 86 ? 9.077 -1.678 -0.522 1.00 85.25 86 ARG A N 1
ATOM 685 C CA . ARG A 1 86 ? 9.738 -2.666 0.356 1.00 85.25 86 ARG A CA 1
ATOM 686 C C . ARG A 1 86 ? 9.479 -2.416 1.836 1.00 85.25 86 ARG A C 1
ATOM 688 O O . ARG A 1 86 ? 9.353 -3.361 2.611 1.00 85.25 86 ARG A O 1
ATOM 695 N N . ARG A 1 87 ? 9.419 -1.145 2.227 1.00 88.00 87 ARG A N 1
ATOM 696 C CA . ARG A 1 87 ? 9.105 -0.697 3.588 1.00 88.00 87 ARG A CA 1
ATOM 697 C C . ARG A 1 87 ? 7.986 0.318 3.512 1.00 88.00 87 ARG A C 1
ATOM 699 O O . ARG A 1 87 ? 8.015 1.162 2.622 1.00 88.00 87 ARG A O 1
ATOM 706 N N . LEU A 1 88 ? 7.028 0.204 4.422 1.00 92.38 88 LEU A N 1
ATOM 707 C CA . LEU A 1 88 ? 5.913 1.123 4.566 1.00 92.38 88 LEU A CA 1
ATOM 708 C C . LEU A 1 88 ? 5.602 1.265 6.051 1.00 92.38 88 LEU A C 1
ATOM 710 O O . LEU A 1 88 ? 5.166 0.306 6.687 1.00 92.38 88 LEU A O 1
ATOM 714 N N . ASP A 1 89 ? 5.787 2.475 6.556 1.00 92.44 89 ASP A N 1
ATOM 715 C CA . ASP A 1 89 ? 5.502 2.869 7.926 1.00 92.44 89 ASP A CA 1
ATOM 716 C C . ASP A 1 89 ? 4.399 3.939 7.891 1.00 92.44 89 ASP A C 1
ATOM 718 O O . ASP A 1 89 ? 4.681 5.130 7.702 1.00 92.44 89 ASP A O 1
ATOM 722 N N . PRO A 1 90 ? 3.119 3.533 7.984 1.00 89.12 90 PRO A N 1
ATOM 723 C CA . PRO A 1 90 ? 2.008 4.464 8.031 1.00 89.12 90 PRO A CA 1
ATOM 724 C C . PRO A 1 90 ? 1.813 4.978 9.461 1.00 89.12 90 PRO A C 1
ATOM 726 O O . PRO A 1 90 ? 1.645 4.208 10.407 1.00 89.12 90 PRO A O 1
ATOM 729 N N . THR A 1 91 ? 1.771 6.296 9.602 1.00 88.44 91 THR A N 1
ATOM 730 C CA . THR A 1 91 ? 1.439 6.995 10.841 1.00 88.44 91 THR A CA 1
ATOM 731 C C . THR A 1 91 ? 0.121 7.727 10.656 1.00 88.44 91 THR A C 1
ATOM 733 O O . THR A 1 91 ? -0.015 8.623 9.822 1.00 88.44 91 THR A O 1
ATOM 736 N N . PHE A 1 92 ? -0.864 7.358 11.462 1.00 82.19 92 PHE A N 1
ATOM 737 C CA . PHE A 1 92 ? -2.196 7.945 11.411 1.00 82.19 92 PHE A CA 1
ATOM 738 C C . PHE A 1 92 ? -2.254 9.157 12.346 1.00 82.19 92 PHE A C 1
ATOM 740 O O . PHE A 1 92 ? -2.100 9.018 13.559 1.00 82.19 92 PHE A O 1
ATOM 747 N N . GLY A 1 93 ? -2.411 10.352 11.773 1.00 72.00 93 GLY A N 1
ATOM 748 C CA . GLY A 1 93 ? -2.441 11.606 12.524 1.00 72.00 93 GLY A CA 1
ATOM 749 C C . GLY A 1 93 ? -3.853 11.990 12.984 1.00 72.00 93 GLY A C 1
ATOM 750 O O . GLY A 1 93 ? -4.834 11.408 12.522 1.00 72.00 93 GLY A O 1
ATOM 751 N N . PRO A 1 94 ? -3.986 12.992 13.873 1.00 70.94 94 PRO A N 1
ATOM 752 C CA . PRO A 1 94 ? -5.281 13.606 14.153 1.00 70.94 94 PRO A CA 1
ATOM 753 C C . PRO A 1 94 ? -5.840 14.278 12.885 1.00 70.94 94 PRO A C 1
ATOM 755 O O . PRO A 1 94 ? -5.089 14.891 12.124 1.00 70.94 94 PRO A O 1
ATOM 758 N N . GLY A 1 95 ? -7.157 14.172 12.671 1.00 71.56 95 GLY A N 1
ATOM 759 C CA . GLY A 1 95 ? -7.846 14.670 11.472 1.00 71.56 95 GLY A CA 1
ATOM 760 C C . GLY A 1 95 ? -7.943 13.641 10.336 1.00 71.56 95 GLY A C 1
ATOM 761 O O . GLY A 1 95 ? -7.687 12.454 10.525 1.00 71.56 95 GLY A O 1
ATOM 762 N N . ARG A 1 96 ? -8.341 14.088 9.138 1.00 79.69 96 ARG A N 1
ATOM 763 C CA . ARG A 1 96 ? -8.385 13.261 7.919 1.00 79.69 96 ARG A CA 1
ATOM 764 C C . ARG A 1 96 ? -7.031 13.267 7.200 1.00 79.69 96 ARG A C 1
ATOM 766 O O . ARG A 1 96 ? -6.906 13.741 6.073 1.00 79.69 96 ARG A O 1
ATOM 773 N N . GLN A 1 97 ? -5.990 12.824 7.906 1.00 84.25 97 GLN A N 1
ATOM 774 C CA . GLN A 1 97 ? -4.642 12.740 7.345 1.00 84.25 97 GLN A CA 1
ATOM 775 C C . GLN A 1 97 ? -3.888 11.482 7.788 1.00 84.25 97 GLN A C 1
ATOM 777 O O . GLN A 1 97 ? -3.944 11.067 8.947 1.00 84.25 97 GLN A O 1
ATOM 782 N N . ALA A 1 98 ? -3.132 10.906 6.860 1.00 86.75 98 ALA A N 1
ATOM 783 C CA . ALA A 1 98 ? -2.189 9.824 7.097 1.00 86.75 98 ALA A CA 1
ATOM 784 C C . ALA A 1 98 ? -0.820 10.257 6.587 1.00 86.75 98 ALA A C 1
ATOM 786 O O . ALA A 1 98 ? -0.702 10.776 5.482 1.00 86.75 98 ALA A O 1
ATOM 787 N N . LYS A 1 99 ? 0.223 10.038 7.374 1.00 91.81 99 LYS A N 1
ATOM 788 C CA . LYS A 1 99 ? 1.601 10.221 6.936 1.00 91.81 99 LYS A CA 1
ATOM 789 C C . LYS A 1 99 ? 2.161 8.855 6.586 1.00 91.81 99 LYS A C 1
ATOM 791 O O . LYS A 1 99 ? 2.100 7.957 7.420 1.00 91.81 99 LYS A O 1
ATOM 796 N N . ILE A 1 100 ? 2.697 8.686 5.387 1.00 93.69 100 ILE A N 1
ATOM 797 C CA . ILE A 1 100 ? 3.336 7.436 4.988 1.00 93.69 100 ILE A CA 1
ATOM 798 C C . I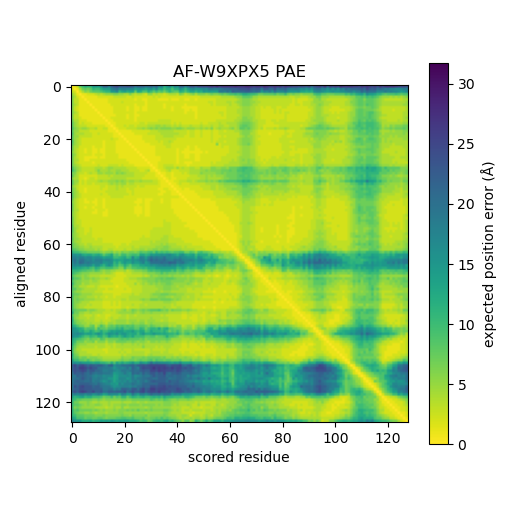LE A 1 100 ? 4.812 7.679 4.726 1.00 93.69 100 ILE A C 1
ATOM 800 O O . ILE A 1 100 ? 5.194 8.616 4.027 1.00 93.69 100 ILE A O 1
ATOM 804 N N . ARG A 1 101 ? 5.648 6.829 5.316 1.00 94.56 101 ARG A N 1
ATOM 805 C CA . ARG A 1 101 ? 7.066 6.734 4.990 1.00 94.56 101 ARG A CA 1
ATOM 806 C C . ARG A 1 101 ? 7.290 5.412 4.288 1.00 94.56 101 ARG A C 1
ATOM 808 O O . ARG A 1 101 ? 6.884 4.375 4.805 1.00 94.56 101 ARG A O 1
ATOM 815 N N . TYR A 1 102 ? 7.913 5.436 3.121 1.00 93.19 102 TYR A N 1
ATOM 816 C CA . TYR A 1 102 ? 8.142 4.216 2.366 1.00 93.19 102 TYR A CA 1
ATOM 817 C C . TYR A 1 102 ? 9.451 4.224 1.591 1.00 93.19 102 TYR 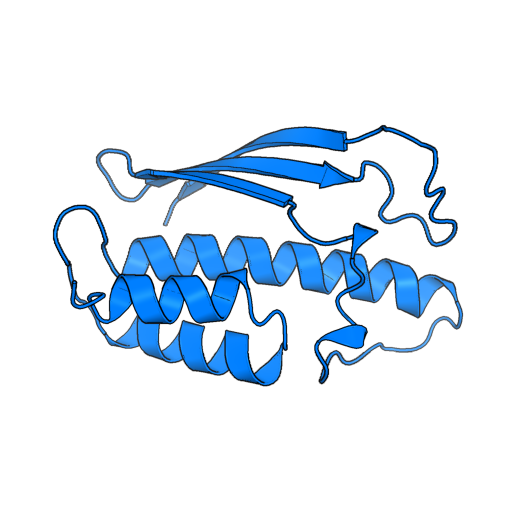A C 1
ATOM 819 O O . TYR A 1 102 ? 10.002 5.276 1.274 1.00 93.19 102 TYR A O 1
ATOM 827 N N . THR A 1 103 ? 9.934 3.029 1.260 1.00 91.38 103 THR A N 1
ATOM 828 C CA . THR A 1 103 ? 11.154 2.836 0.469 1.00 91.38 103 THR A CA 1
ATOM 829 C C . THR A 1 103 ? 10.821 2.186 -0.867 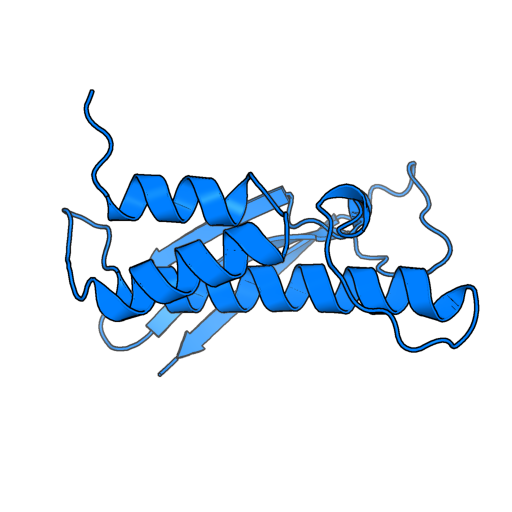1.00 91.38 103 THR A C 1
ATOM 831 O O . THR A 1 103 ? 10.196 1.121 -0.900 1.00 91.38 103 THR A O 1
ATOM 834 N N . LYS A 1 104 ? 11.275 2.808 -1.957 1.00 87.56 104 LYS A N 1
ATOM 835 C CA . LYS A 1 104 ? 11.153 2.302 -3.331 1.00 87.56 104 LYS A CA 1
ATOM 836 C C . LYS A 1 104 ? 12.496 2.381 -4.055 1.00 87.56 104 LYS A C 1
ATOM 838 O O . LYS A 1 104 ? 13.353 3.176 -3.673 1.00 87.56 104 LYS A O 1
ATOM 843 N N . SER A 1 105 ? 12.660 1.599 -5.113 1.00 84.00 105 SER A N 1
ATOM 844 C CA . SER A 1 105 ? 13.808 1.735 -6.014 1.00 84.00 105 SER A CA 1
ATOM 845 C C . SER A 1 105 ? 13.726 3.066 -6.768 1.00 84.00 105 SER A C 1
ATOM 847 O O . SER A 1 105 ? 12.643 3.490 -7.180 1.00 84.00 105 SER A O 1
ATOM 849 N N . VAL A 1 106 ? 14.864 3.737 -6.943 1.00 72.06 106 VAL A N 1
ATOM 850 C CA . VAL A 1 106 ? 14.980 4.998 -7.697 1.00 72.06 106 VAL A CA 1
ATOM 851 C C . VAL A 1 106 ? 14.658 4.777 -9.180 1.00 72.06 106 VAL A C 1
ATOM 853 O O . VAL A 1 106 ? 14.084 5.650 -9.827 1.00 72.06 106 VAL A O 1
ATOM 856 N N . GLY A 1 107 ? 14.932 3.578 -9.698 1.00 59.09 107 GLY A N 1
ATOM 857 C CA . GLY A 1 107 ? 14.611 3.180 -11.062 1.00 59.09 107 GLY A CA 1
ATOM 858 C C . GLY A 1 107 ? 13.292 2.418 -11.174 1.00 59.09 107 GLY A C 1
ATOM 859 O O . GLY A 1 107 ? 13.269 1.203 -11.028 1.00 59.09 107 GLY A O 1
ATOM 860 N N . GLY A 1 108 ? 12.223 3.105 -11.579 1.00 53.91 108 GLY A N 1
ATOM 861 C CA . GLY A 1 108 ? 11.200 2.509 -12.456 1.00 53.91 108 GLY A CA 1
ATOM 862 C C . GLY A 1 108 ? 11.661 2.508 -13.921 1.00 53.91 108 GLY A C 1
ATOM 863 O O . GLY A 1 108 ? 10.852 2.671 -14.828 1.00 53.91 108 GLY A O 1
ATOM 864 N N . SER A 1 109 ? 12.979 2.463 -14.135 1.00 54.16 109 SER A N 1
ATOM 865 C CA . SER A 1 109 ? 13.602 2.521 -15.451 1.00 54.16 109 SER A CA 1
ATOM 866 C C . SER A 1 109 ? 13.414 1.162 -16.133 1.00 54.16 109 SER A C 1
ATOM 868 O O . SER A 1 109 ? 13.549 0.144 -15.451 1.00 54.16 109 SER A O 1
ATOM 870 N N . PRO A 1 110 ? 13.138 1.101 -17.448 1.00 55.88 110 PRO A N 1
ATOM 871 C CA . PRO A 1 110 ? 13.072 -0.168 -18.182 1.00 55.88 110 PRO A CA 1
ATOM 872 C C . PRO A 1 110 ? 14.344 -1.015 -18.034 1.00 55.88 110 PRO A C 1
ATOM 874 O O . PRO A 1 110 ? 14.291 -2.240 -18.092 1.00 55.88 110 PRO A O 1
ATOM 877 N N . HIS A 1 111 ? 15.485 -0.371 -17.775 1.00 56.66 111 HIS A N 1
ATOM 878 C CA . HIS A 1 111 ? 16.743 -1.029 -17.446 1.00 56.66 111 HIS A CA 1
ATOM 879 C C . HIS A 1 111 ? 16.922 -1.093 -15.926 1.00 56.66 111 HIS A C 1
ATOM 881 O O . HIS A 1 111 ? 17.563 -0.236 -15.315 1.00 56.66 111 HIS A O 1
ATOM 887 N N . PHE A 1 112 ? 16.311 -2.100 -15.302 1.00 63.16 112 PHE A N 1
ATOM 888 C CA . PHE A 1 112 ? 16.558 -2.426 -13.900 1.00 63.16 112 PHE A CA 1
ATOM 889 C C . PHE A 1 112 ? 18.014 -2.880 -13.720 1.00 63.16 112 PHE A C 1
ATOM 891 O O . PHE A 1 112 ? 18.426 -3.878 -14.308 1.00 63.16 112 PHE A O 1
ATOM 898 N N . ASN A 1 113 ? 18.784 -2.164 -12.896 1.00 61.50 113 ASN A N 1
ATOM 899 C CA . ASN A 1 113 ? 20.092 -2.620 -12.435 1.00 61.50 113 ASN A CA 1
ATOM 900 C C . ASN A 1 113 ? 19.937 -3.239 -11.028 1.00 61.50 113 ASN A C 1
ATOM 902 O O . ASN A 1 113 ? 19.687 -2.487 -10.082 1.00 61.50 113 ASN A O 1
ATOM 906 N N . PRO A 1 114 ? 20.064 -4.571 -10.867 1.00 57.41 114 PRO A N 1
ATOM 907 C CA . PRO A 1 114 ? 19.927 -5.242 -9.572 1.00 57.41 114 PRO A CA 1
ATOM 908 C C . PRO A 1 114 ? 21.005 -4.854 -8.554 1.00 57.41 114 PRO A C 1
ATOM 910 O O . PRO A 1 114 ? 20.747 -4.946 -7.353 1.00 57.41 114 PRO A O 1
ATOM 913 N N . ASP A 1 115 ? 22.162 -4.379 -9.022 1.00 56.62 115 ASP A N 1
ATOM 914 C CA . ASP A 1 115 ? 23.305 -4.010 -8.181 1.00 56.62 115 ASP A CA 1
ATOM 915 C C . ASP A 1 115 ? 23.289 -2.526 -7.778 1.00 56.62 115 ASP A C 1
ATOM 917 O O . ASP A 1 115 ? 24.041 -2.102 -6.899 1.00 56.62 115 ASP A O 1
ATOM 921 N N . ALA A 1 116 ? 22.409 -1.719 -8.384 1.00 60.22 116 ALA A N 1
ATOM 922 C CA . ALA A 1 116 ? 22.210 -0.332 -7.986 1.00 60.22 116 ALA A CA 1
ATOM 923 C C . ALA A 1 116 ? 21.419 -0.289 -6.671 1.00 60.22 116 ALA A C 1
ATOM 925 O O . ALA A 1 116 ? 20.197 -0.451 -6.638 1.00 60.22 116 ALA A O 1
ATOM 926 N N . SER A 1 117 ? 22.114 -0.030 -5.565 1.00 59.56 117 SER A N 1
ATOM 927 C CA . SER A 1 117 ? 21.537 0.144 -4.227 1.00 59.56 117 SER A CA 1
ATOM 928 C C . SER A 1 117 ? 20.773 1.464 -4.053 1.00 59.56 117 SER A C 1
ATOM 930 O O . SER A 1 117 ? 20.691 1.993 -2.944 1.00 59.56 117 SER A O 1
ATOM 932 N N . ASP A 1 118 ? 20.211 2.018 -5.123 1.00 70.75 118 ASP A N 1
ATOM 933 C CA . ASP A 1 118 ? 19.535 3.306 -5.090 1.00 70.75 118 ASP A CA 1
ATOM 934 C C . ASP A 1 118 ? 18.087 3.087 -4.655 1.00 70.75 118 ASP A C 1
ATOM 936 O O . ASP A 1 118 ? 17.138 3.104 -5.439 1.00 70.75 118 ASP A O 1
ATOM 940 N N . ALA A 1 119 ? 17.915 2.802 -3.367 1.00 77.81 119 ALA A N 1
ATOM 941 C CA . ALA A 1 119 ? 16.622 2.810 -2.710 1.00 77.81 119 ALA A CA 1
ATOM 942 C C . ALA A 1 119 ? 16.403 4.193 -2.093 1.00 77.81 119 ALA A C 1
ATOM 944 O O . ALA A 1 119 ? 17.153 4.623 -1.218 1.00 77.81 119 ALA A O 1
ATOM 945 N N . VAL A 1 120 ? 15.350 4.886 -2.517 1.00 87.12 120 VAL A N 1
ATOM 946 C CA . VAL A 1 120 ? 14.973 6.174 -1.934 1.00 87.12 120 VAL A CA 1
ATOM 947 C C . VAL A 1 120 ? 13.902 5.959 -0.878 1.00 87.12 120 VAL A C 1
ATOM 949 O O . VAL A 1 120 ? 12.922 5.240 -1.094 1.00 87.12 120 VAL A O 1
ATOM 952 N N . THR A 1 121 ? 14.090 6.598 0.274 1.00 90.81 121 THR A N 1
ATOM 953 C CA . THR A 1 121 ? 13.043 6.708 1.288 1.00 90.81 121 THR A CA 1
ATOM 954 C C . THR A 1 121 ? 12.300 8.013 1.074 1.00 90.81 121 THR A C 1
ATOM 956 O O . THR A 1 121 ? 12.903 9.082 1.059 1.00 90.81 121 THR A O 1
ATOM 959 N N . VAL A 1 122 ? 10.991 7.908 0.887 1.00 91.25 122 VAL A N 1
ATOM 960 C CA . VAL A 1 122 ? 10.092 9.033 0.650 1.00 91.25 122 VAL A CA 1
ATOM 961 C C . VAL A 1 122 ? 9.128 9.134 1.819 1.00 91.25 122 VAL A C 1
ATOM 963 O O . VAL A 1 122 ? 8.731 8.129 2.413 1.00 91.25 122 VAL A O 1
ATOM 966 N N . GLU A 1 123 ? 8.761 10.361 2.153 1.00 93.81 123 GLU A N 1
ATOM 967 C CA . GLU A 1 123 ? 7.772 10.664 3.169 1.00 93.81 123 GLU A CA 1
ATOM 968 C C . GLU A 1 123 ? 6.724 11.598 2.564 1.00 93.81 123 GLU A C 1
ATOM 970 O O . GLU A 1 123 ? 7.065 12.668 2.063 1.00 93.81 123 GLU A O 1
ATOM 975 N N . GLU A 1 124 ? 5.457 11.190 2.585 1.00 92.12 124 GLU A N 1
ATOM 976 C CA . GLU A 1 124 ? 4.349 11.999 2.072 1.00 92.12 124 GLU A CA 1
ATOM 977 C C . GLU A 1 124 ? 3.141 11.972 3.016 1.00 92.12 124 GLU A C 1
ATOM 979 O O . GLU A 1 124 ? 2.987 11.080 3.856 1.00 92.12 124 GLU A O 1
ATOM 984 N N . VAL A 1 125 ? 2.285 12.989 2.897 1.00 89.62 125 VAL A N 1
ATOM 985 C CA . VAL A 1 125 ? 1.054 13.122 3.682 1.00 89.62 125 VAL A CA 1
ATOM 986 C C . VAL A 1 125 ? -0.143 12.986 2.751 1.00 89.62 125 VAL A C 1
ATOM 988 O O . VAL A 1 125 ? -0.310 13.776 1.826 1.00 89.62 125 VAL A O 1
ATOM 991 N N . ILE A 1 126 ? -0.997 12.011 3.037 1.00 87.50 126 ILE A N 1
ATOM 992 C CA . ILE A 1 126 ? -2.266 11.757 2.360 1.00 87.50 126 ILE A CA 1
ATOM 993 C C . ILE A 1 126 ? -3.375 12.457 3.152 1.00 87.50 126 ILE A C 1
ATOM 995 O O . ILE A 1 126 ? -3.443 12.307 4.373 1.00 87.50 126 ILE A O 1
ATOM 999 N N . ARG A 1 127 ? -4.239 13.217 2.470 1.00 83.06 127 ARG A N 1
ATOM 1000 C CA . ARG A 1 127 ? -5.385 13.946 3.050 1.00 83.06 127 ARG A CA 1
ATOM 1001 C C . ARG A 1 127 ? -6.678 13.608 2.294 1.00 83.06 127 ARG A C 1
ATOM 1003 O O . ARG A 1 127 ? -6.597 13.336 1.100 1.00 83.06 127 ARG A O 1
ATOM 1010 N N . TRP A 1 128 ? -7.830 13.639 2.973 1.00 72.19 128 TRP A N 1
ATOM 1011 C CA . TRP A 1 128 ? -9.180 13.434 2.403 1.00 72.19 128 TRP A CA 1
ATOM 1012 C C . TRP A 1 128 ? -10.272 14.114 3.252 1.00 72.19 128 TRP A C 1
ATOM 1014 O O . TRP A 1 128 ? -9.914 14.743 4.268 1.00 72.19 128 TRP A O 1
#

Nearest PDB structures (foldseek):
  7ej6-assembly1_B  TM=4.336E-01  e=8.432E-01  Saccharomyces cerevisiae
  6w6m-assembly1_A  TM=3.163E-01  e=3.076E+00  Vibrio cholerae

Sequence (128 aa):
MSLGIIKALWTVCMRCRDPVFTRRALSILWDCRRREGVWSSPITALVVERIMHMEEEAARRCLSATDGSDVHLHHASQVLEHVRIRRLDPTFGPGRQAKIRYTKSVGGSPHFNPDASDAVTVEEVIRW